Protein AF-A0A5K1GAZ8-F1 (afdb_monomer_lite)

Structure (mmCIF, N/CA/C/O backbone):
data_AF-A0A5K1GAZ8-F1
#
_entry.id   AF-A0A5K1GAZ8-F1
#
loop_
_atom_site.group_PDB
_atom_site.id
_atom_site.type_symbol
_atom_site.label_atom_id
_atom_site.label_alt_id
_atom_site.label_comp_id
_atom_site.label_asym_id
_atom_site.label_entity_id
_atom_site.label_seq_id
_atom_site.pdbx_PDB_ins_code
_atom_site.Cartn_x
_atom_site.Cartn_y
_atom_site.Cartn_z
_atom_site.occupancy
_atom_site.B_iso_or_equiv
_atom_site.auth_seq_id
_atom_site.auth_comp_id
_atom_site.auth_asym_id
_atom_site.auth_atom_id
_atom_site.pdbx_PDB_model_num
ATOM 1 N N . ALA A 1 1 ? -12.215 -0.157 -7.055 1.00 84.62 1 ALA A N 1
ATOM 2 C CA . ALA A 1 1 ? -10.878 0.299 -6.626 1.00 84.62 1 ALA A CA 1
ATOM 3 C C . ALA A 1 1 ? -10.439 1.536 -7.413 1.00 84.62 1 ALA A C 1
ATOM 5 O O . ALA A 1 1 ? -10.425 2.599 -6.817 1.00 84.62 1 ALA A O 1
ATOM 6 N N . TYR A 1 2 ? -10.214 1.456 -8.734 1.00 87.38 2 TYR A N 1
ATOM 7 C CA . TYR A 1 2 ? -9.817 2.622 -9.553 1.00 87.38 2 TYR A CA 1
ATOM 8 C C . TYR A 1 2 ? -10.790 3.811 -9.494 1.00 87.38 2 TYR A C 1
ATOM 10 O O . TYR A 1 2 ? -10.352 4.924 -9.256 1.00 87.38 2 TYR A O 1
ATOM 18 N N . VAL A 1 3 ? -12.106 3.577 -9.557 1.00 93.69 3 VAL A N 1
ATOM 19 C CA . VAL A 1 3 ? -13.111 4.654 -9.394 1.00 93.69 3 VAL A CA 1
ATOM 20 C C . VAL A 1 3 ? -12.964 5.390 -8.053 1.00 93.69 3 VAL A C 1
ATOM 22 O O . VAL A 1 3 ? -13.085 6.606 -7.988 1.00 93.69 3 VAL A O 1
ATOM 25 N N . LEU A 1 4 ? -12.671 4.663 -6.969 1.00 92.69 4 LEU A N 1
ATOM 26 C CA . LEU A 1 4 ? -12.458 5.270 -5.650 1.00 92.69 4 LEU A CA 1
ATOM 27 C C . LEU A 1 4 ? -11.129 6.030 -5.587 1.00 92.69 4 LEU A C 1
ATOM 29 O O . LEU A 1 4 ? -11.054 7.045 -4.907 1.00 92.69 4 LEU A O 1
ATOM 33 N N . GLN A 1 5 ? -10.103 5.572 -6.309 1.00 87.94 5 GLN A N 1
ATOM 34 C CA . GLN A 1 5 ? -8.845 6.303 -6.464 1.00 87.94 5 GLN A CA 1
ATOM 35 C C . GLN A 1 5 ? -9.059 7.633 -7.192 1.00 87.94 5 GLN A C 1
ATOM 37 O O . GLN A 1 5 ? -8.629 8.666 -6.691 1.00 87.94 5 GLN A O 1
ATOM 42 N N . GLU A 1 6 ? -9.755 7.612 -8.330 1.00 89.12 6 GLU A N 1
ATOM 43 C CA . GLU A 1 6 ? -10.054 8.806 -9.132 1.00 89.12 6 GLU A CA 1
ATOM 44 C C . GLU A 1 6 ? -10.905 9.822 -8.358 1.00 89.12 6 GLU A C 1
ATOM 46 O O . GLU A 1 6 ? -10.685 11.025 -8.467 1.00 89.12 6 GLU A O 1
ATOM 51 N N . ASN A 1 7 ? -11.824 9.339 -7.519 1.00 91.19 7 ASN A N 1
ATOM 52 C CA . ASN A 1 7 ? -12.674 10.182 -6.679 1.00 91.19 7 ASN A CA 1
ATOM 53 C C . ASN A 1 7 ? -12.010 10.628 -5.363 1.00 91.19 7 ASN A C 1
ATOM 55 O O . ASN A 1 7 ? -12.618 11.389 -4.617 1.00 91.19 7 ASN A O 1
ATOM 59 N N . GLY A 1 8 ? -10.801 10.151 -5.043 1.00 88.50 8 GLY A N 1
ATOM 60 C CA . GLY A 1 8 ? -10.116 10.461 -3.780 1.00 88.50 8 GLY A CA 1
ATOM 61 C C . GLY A 1 8 ? -10.671 9.743 -2.539 1.00 88.50 8 GLY A C 1
ATOM 62 O O . GLY A 1 8 ? -10.280 10.063 -1.420 1.00 88.50 8 GLY A O 1
ATOM 63 N N . ASN A 1 9 ? -11.526 8.734 -2.717 1.00 94.12 9 ASN A N 1
ATOM 64 C CA . ASN A 1 9 ? -12.232 8.011 -1.652 1.00 94.12 9 ASN A CA 1
ATOM 65 C C . ASN A 1 9 ? -11.614 6.634 -1.344 1.00 94.12 9 ASN A C 1
ATOM 67 O O . ASN A 1 9 ? -12.317 5.667 -1.053 1.00 94.12 9 ASN A O 1
ATOM 71 N N . LEU A 1 10 ? -10.287 6.501 -1.422 1.00 93.44 10 LEU A N 1
ATOM 72 C CA . LEU A 1 10 ? -9.621 5.202 -1.243 1.00 93.44 10 LEU A CA 1
ATOM 73 C C . LEU A 1 10 ? -9.904 4.539 0.110 1.00 93.44 10 LEU A C 1
ATOM 75 O O . LEU A 1 10 ? -9.972 3.315 0.167 1.00 93.44 10 LEU A O 1
ATOM 79 N N . LEU A 1 11 ? -10.110 5.319 1.173 1.00 94.81 11 LEU A N 1
ATOM 80 C CA . LEU A 1 11 ? -10.363 4.797 2.520 1.00 94.81 11 LEU A CA 1
ATOM 81 C C . LEU A 1 11 ? -11.616 3.910 2.618 1.00 94.81 11 LEU A C 1
ATOM 83 O O . LEU A 1 11 ? -11.690 3.080 3.517 1.00 94.81 11 LEU A O 1
ATOM 87 N N . GLU A 1 12 ? -12.555 4.003 1.669 1.00 94.62 12 GLU A N 1
ATOM 88 C CA . GLU A 1 12 ? -13.712 3.097 1.591 1.00 94.62 12 GLU A CA 1
ATOM 89 C C . GLU A 1 12 ? -13.318 1.632 1.307 1.00 94.62 12 GLU A C 1
ATOM 91 O O . GLU A 1 12 ? -14.128 0.727 1.494 1.00 94.62 12 GLU A O 1
ATOM 96 N N . LEU A 1 13 ? -12.081 1.378 0.858 1.00 94.62 13 LEU A N 1
ATOM 97 C CA . LEU A 1 13 ? -11.549 0.028 0.638 1.00 94.62 13 LEU A CA 1
ATOM 98 C C . LEU A 1 13 ? -10.999 -0.633 1.909 1.00 94.62 13 LEU A C 1
ATOM 100 O O . LEU A 1 13 ? -10.675 -1.821 1.864 1.00 94.62 13 LEU A O 1
ATOM 104 N N . VAL A 1 14 ? -10.831 0.110 3.006 1.00 94.62 14 VAL A N 1
ATOM 105 C CA . VAL A 1 14 ? -10.255 -0.437 4.240 1.00 94.62 14 VAL A CA 1
ATOM 106 C C . VAL A 1 14 ? -11.246 -1.398 4.902 1.00 94.62 14 VAL A C 1
ATOM 108 O O . VAL A 1 14 ? -12.446 -1.134 4.939 1.00 94.62 14 VAL A O 1
ATOM 111 N N . ASP A 1 15 ? -10.748 -2.524 5.424 1.00 95.75 15 ASP A N 1
ATOM 112 C CA . ASP A 1 15 ? -11.582 -3.522 6.101 1.00 95.75 15 ASP A CA 1
ATOM 113 C C . ASP A 1 15 ? -12.310 -2.888 7.307 1.00 95.75 15 ASP A C 1
ATOM 115 O O . ASP A 1 15 ? -11.645 -2.421 8.240 1.00 95.75 15 ASP A O 1
ATOM 119 N N . PRO A 1 16 ? -13.659 -2.905 7.346 1.00 94.19 16 PRO A N 1
ATOM 120 C CA . PRO A 1 16 ? -14.429 -2.374 8.468 1.00 94.19 16 PRO A CA 1
ATOM 121 C C . PRO A 1 16 ? -14.079 -3.007 9.821 1.00 94.19 16 PRO A C 1
ATOM 123 O O . PRO A 1 16 ? -14.260 -2.371 10.856 1.00 94.19 16 PRO A O 1
ATOM 126 N N . LYS A 1 17 ? -13.553 -4.240 9.834 1.00 96.25 17 LYS A N 1
ATOM 127 C CA . LYS A 1 17 ? -13.137 -4.944 11.059 1.00 96.25 17 LYS A CA 1
ATOM 128 C C . LYS A 1 17 ? -11.918 -4.335 11.739 1.00 96.25 17 LYS A C 1
ATOM 130 O O . LYS A 1 17 ? -11.637 -4.684 12.880 1.00 96.25 17 LYS A O 1
ATOM 135 N N . LEU A 1 18 ? -11.181 -3.458 11.058 1.00 94.50 18 LEU A N 1
ATOM 136 C CA . LEU A 1 18 ? -10.114 -2.694 11.699 1.00 94.50 18 LEU A CA 1
ATOM 137 C C . LEU A 1 18 ? -10.675 -1.629 12.648 1.00 94.50 18 LEU A C 1
ATOM 139 O O . LEU A 1 18 ? -9.917 -1.114 13.461 1.00 94.50 18 LEU A O 1
ATOM 143 N N . GLU A 1 19 ? -11.977 -1.315 12.577 1.00 91.19 19 GLU A N 1
ATOM 144 C CA . GLU A 1 19 ? -12.669 -0.399 13.498 1.00 91.19 19 GLU A CA 1
ATOM 145 C C . GLU A 1 19 ? -11.950 0.954 13.649 1.00 91.19 19 GLU A C 1
ATOM 147 O O 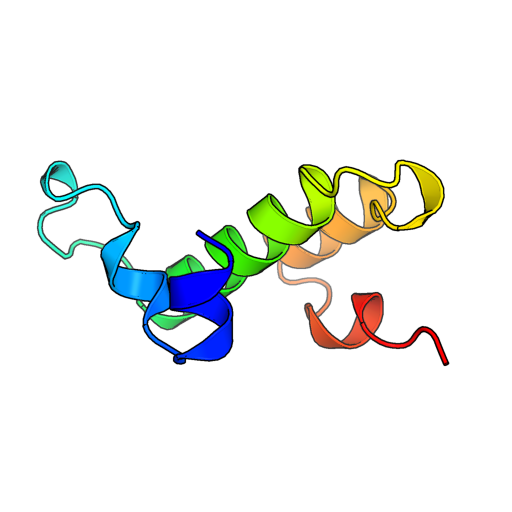. GLU A 1 19 ? -11.861 1.518 14.735 1.00 91.19 19 GLU A O 1
ATOM 152 N N . SER A 1 20 ? -11.393 1.468 12.547 1.00 87.94 20 SER A N 1
ATOM 153 C CA . SER A 1 20 ? -10.599 2.708 12.518 1.00 87.94 20 SER A CA 1
ATOM 154 C C . SER A 1 20 ? -9.330 2.689 13.388 1.00 87.94 20 SER A C 1
ATOM 156 O O . SER A 1 20 ? -8.748 3.738 13.650 1.00 87.94 20 SER A O 1
ATOM 158 N N . ASN A 1 21 ? -8.852 1.509 13.797 1.00 95.06 21 ASN A N 1
ATOM 159 C CA . ASN A 1 21 ? -7.592 1.328 14.522 1.00 95.06 21 ASN A CA 1
ATOM 160 C C . ASN A 1 21 ? -6.386 1.314 13.566 1.00 95.06 21 ASN A C 1
ATOM 162 O O . ASN A 1 21 ? -5.601 0.366 13.540 1.00 95.06 21 ASN A O 1
ATOM 166 N N . PHE A 1 22 ? -6.262 2.350 12.740 1.00 94.00 22 PHE A N 1
ATOM 167 C CA . PHE A 1 22 ? -5.172 2.526 11.782 1.00 94.00 22 PHE A CA 1
ATOM 168 C C . PHE A 1 22 ? -4.965 4.015 11.468 1.00 94.00 22 PHE A C 1
ATOM 170 O O . PHE A 1 22 ? -5.864 4.830 11.668 1.00 94.00 22 PHE A O 1
ATOM 177 N N . SER A 1 23 ? -3.787 4.380 10.954 1.00 94.81 23 SER A N 1
ATOM 178 C CA . SER A 1 23 ? -3.559 5.720 10.397 1.00 94.81 23 SER A CA 1
ATOM 179 C C . SER A 1 23 ? -4.161 5.808 8.997 1.00 94.81 23 SER A C 1
ATOM 181 O O . SER A 1 23 ? -3.853 4.997 8.121 1.00 94.81 23 SER A O 1
ATOM 183 N N . ASN A 1 24 ? -4.995 6.824 8.770 1.00 93.88 24 ASN A N 1
ATOM 184 C CA . ASN A 1 24 ? -5.566 7.096 7.451 1.00 93.88 24 ASN A CA 1
ATOM 185 C C . ASN A 1 24 ? -4.471 7.349 6.407 1.00 93.88 24 ASN A C 1
ATOM 187 O O . ASN A 1 24 ? -4.594 6.913 5.265 1.00 93.88 24 ASN A O 1
ATOM 191 N N . GLU A 1 25 ? -3.390 8.020 6.798 1.00 92.56 25 GLU A N 1
ATOM 192 C CA . GLU A 1 25 ? -2.251 8.318 5.936 1.00 92.56 25 GLU A CA 1
ATOM 193 C C . GLU A 1 25 ? -1.546 7.030 5.493 1.00 92.56 25 GLU A C 1
ATOM 195 O O . GLU A 1 25 ? -1.355 6.809 4.295 1.00 92.56 25 GLU A O 1
ATOM 200 N N . GLU A 1 26 ? -1.224 6.142 6.437 1.00 93.12 26 GLU A N 1
ATOM 201 C CA . GLU A 1 26 ? -0.600 4.848 6.138 1.00 93.12 26 GLU A CA 1
ATOM 202 C C . GLU A 1 26 ? -1.523 3.955 5.302 1.00 93.12 26 GLU A C 1
ATOM 204 O O . GLU A 1 26 ? -1.072 3.309 4.354 1.00 93.12 26 GLU A O 1
ATOM 209 N N . ALA A 1 27 ? -2.828 3.964 5.589 1.00 94.88 27 ALA A N 1
ATOM 210 C CA . ALA A 1 27 ? -3.815 3.224 4.810 1.00 94.88 27 ALA A CA 1
ATOM 211 C C . ALA A 1 27 ? -3.886 3.718 3.358 1.00 94.88 27 ALA A C 1
ATOM 213 O O . 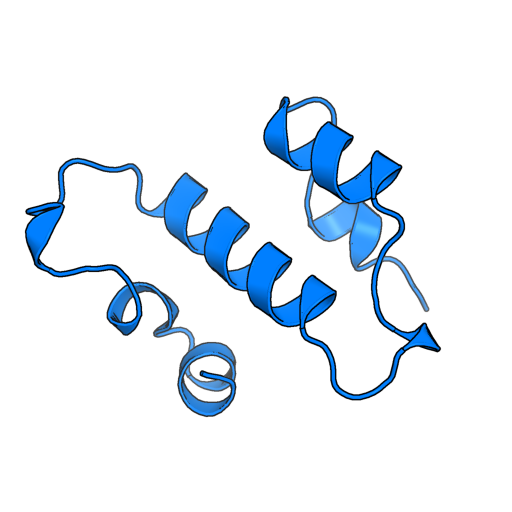ALA A 1 27 ? -3.892 2.905 2.432 1.00 94.88 27 ALA A O 1
ATOM 214 N N . ILE A 1 28 ? -3.879 5.034 3.132 1.00 93.62 28 ILE A N 1
ATOM 215 C CA . ILE A 1 28 ? -3.845 5.610 1.781 1.00 93.62 28 ILE A CA 1
ATOM 216 C C . ILE A 1 28 ? -2.559 5.204 1.053 1.00 93.62 28 ILE A C 1
ATOM 218 O O . ILE A 1 28 ? -2.620 4.837 -0.124 1.00 93.62 28 ILE A O 1
ATOM 222 N N . VAL A 1 29 ? -1.402 5.232 1.722 1.00 93.56 29 VAL A N 1
ATOM 223 C CA . VAL A 1 29 ? -0.132 4.783 1.124 1.00 93.56 29 VAL A CA 1
ATOM 224 C C . VAL A 1 29 ? -0.216 3.305 0.742 1.00 93.56 29 VAL A C 1
ATOM 226 O O . VAL A 1 29 ? 0.050 2.963 -0.411 1.00 93.56 29 VAL A O 1
ATOM 229 N N . MET A 1 30 ? -0.663 2.440 1.655 1.00 94.56 30 MET A N 1
ATOM 230 C CA . MET A 1 30 ? -0.820 1.002 1.411 1.00 94.56 30 MET A CA 1
ATOM 231 C C . MET A 1 30 ? -1.757 0.706 0.240 1.00 94.56 30 MET A C 1
ATOM 233 O O . MET A 1 30 ? -1.434 -0.115 -0.619 1.00 94.56 30 MET A O 1
ATOM 237 N N . LEU A 1 31 ? -2.895 1.396 0.163 1.00 95.12 31 LEU A N 1
ATOM 238 C CA . LEU A 1 31 ? -3.863 1.213 -0.917 1.00 95.12 31 LEU A CA 1
ATOM 239 C C . LEU A 1 31 ? -3.306 1.662 -2.271 1.00 95.12 31 LEU A C 1
ATOM 241 O O . LEU A 1 31 ? -3.489 0.963 -3.268 1.00 95.12 31 LEU A O 1
ATOM 245 N N . ASN A 1 32 ? -2.582 2.782 -2.322 1.00 92.56 32 ASN A N 1
ATOM 246 C CA . ASN A 1 32 ? -1.928 3.214 -3.557 1.00 92.56 32 ASN A CA 1
ATOM 247 C C . ASN A 1 32 ? -0.810 2.247 -3.983 1.00 92.56 32 ASN A C 1
ATOM 249 O O . ASN A 1 32 ? -0.721 1.910 -5.164 1.00 92.56 32 ASN A O 1
ATOM 253 N N . LEU A 1 33 ? 0.001 1.741 -3.045 1.00 93.56 33 LEU A N 1
ATOM 254 C CA . LEU A 1 33 ? 1.007 0.715 -3.347 1.00 93.56 33 LEU A CA 1
ATOM 255 C C . LEU A 1 33 ? 0.360 -0.564 -3.881 1.00 93.56 33 LEU A C 1
ATOM 257 O O . LEU A 1 33 ? 0.826 -1.113 -4.878 1.00 93.56 33 LEU A O 1
ATOM 261 N N . ALA A 1 34 ? -0.734 -1.016 -3.262 1.00 9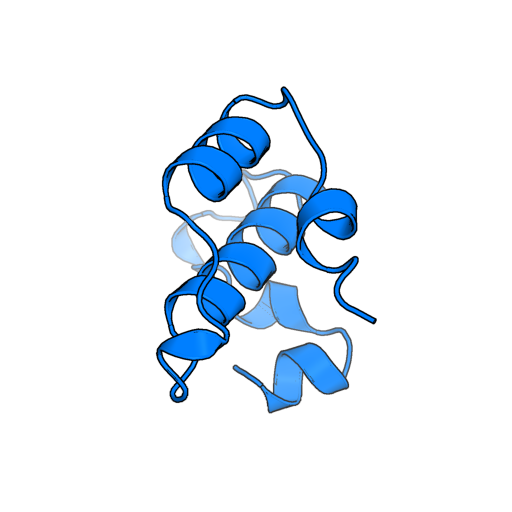4.06 34 ALA A N 1
ATOM 262 C CA . ALA A 1 34 ? -1.473 -2.185 -3.719 1.00 94.06 34 ALA A CA 1
ATOM 263 C C . ALA A 1 34 ? -1.953 -2.006 -5.167 1.00 94.06 34 ALA A C 1
ATOM 265 O O . ALA A 1 34 ? -1.721 -2.890 -5.989 1.00 94.06 34 ALA A O 1
ATOM 266 N N . LEU A 1 35 ? -2.523 -0.844 -5.506 1.00 92.69 35 LEU A N 1
ATOM 267 C CA . LEU A 1 35 ? -2.981 -0.532 -6.865 1.00 92.69 35 LEU A CA 1
ATOM 268 C C . LEU A 1 35 ? -1.851 -0.556 -7.902 1.00 92.69 35 LEU A C 1
ATOM 270 O O . LEU A 1 35 ? -2.049 -1.081 -9.003 1.00 92.69 35 LEU A O 1
ATOM 274 N N . LEU A 1 36 ? -0.673 -0.031 -7.553 1.00 91.62 36 LEU A N 1
ATOM 275 C CA . LEU A 1 36 ? 0.516 -0.081 -8.408 1.00 91.62 36 LEU A CA 1
ATOM 276 C C . LEU A 1 36 ? 0.996 -1.526 -8.610 1.00 91.62 36 LEU A C 1
ATOM 278 O O . LEU A 1 36 ? 1.239 -1.956 -9.739 1.00 91.62 36 LEU A O 1
ATOM 282 N N . CYS A 1 37 ? 1.079 -2.309 -7.534 1.00 93.81 37 CYS A N 1
ATOM 283 C CA . CYS A 1 37 ? 1.508 -3.708 -7.573 1.00 93.81 37 CYS A CA 1
ATOM 284 C C . CYS A 1 37 ? 0.542 -4.611 -8.353 1.00 93.81 37 CYS A C 1
ATOM 286 O O . CYS A 1 37 ? 0.977 -5.553 -9.017 1.00 93.81 37 CYS A O 1
ATOM 288 N N . THR A 1 38 ? -0.761 -4.324 -8.305 1.00 93.50 38 THR A N 1
ATOM 289 C CA . THR A 1 38 ? -1.792 -5.078 -9.032 1.00 93.50 38 THR A CA 1
ATOM 290 C C . THR A 1 38 ? -2.115 -4.490 -10.405 1.00 93.50 38 THR A C 1
ATOM 292 O O . THR A 1 38 ? -3.113 -4.885 -11.007 1.00 93.50 38 THR A O 1
ATOM 295 N N . CYS A 1 39 ? -1.302 -3.562 -10.926 1.00 89.75 39 CYS A N 1
ATOM 296 C CA . CYS A 1 39 ? -1.546 -2.952 -12.230 1.00 89.75 39 CYS A CA 1
ATOM 297 C C . CYS A 1 39 ? -1.682 -4.032 -13.330 1.00 89.75 39 CYS A C 1
ATOM 299 O O . CYS A 1 39 ? -0.833 -4.934 -13.415 1.00 89.75 39 CYS A O 1
ATOM 301 N N . PRO A 1 40 ? -2.718 -3.969 -14.194 1.00 90.88 40 PRO A N 1
ATOM 302 C CA . PRO A 1 40 ? -2.886 -4.916 -15.293 1.00 90.88 40 PRO A CA 1
ATOM 303 C C . PRO A 1 40 ? -1.680 -4.956 -16.230 1.00 90.88 40 PRO A C 1
ATOM 305 O O . PRO A 1 40 ? -1.317 -6.031 -16.699 1.00 90.88 40 PRO A O 1
ATOM 308 N N . SER A 1 41 ? -1.034 -3.807 -16.453 1.00 93.12 41 SER A N 1
ATOM 309 C CA . SER A 1 41 ? 0.207 -3.719 -17.220 1.00 93.12 41 SER A CA 1
ATOM 310 C C . SER A 1 41 ? 1.402 -4.127 -16.350 1.00 93.12 41 SER A C 1
ATOM 312 O O . SER A 1 41 ? 1.735 -3.405 -15.406 1.00 93.12 41 SER A O 1
ATOM 314 N N . PRO A 1 42 ? 2.095 -5.243 -16.647 1.00 92.62 42 PRO A N 1
ATOM 315 C CA . PRO A 1 42 ? 3.223 -5.691 -15.833 1.00 92.62 42 PRO A CA 1
ATOM 316 C C . PRO A 1 42 ? 4.395 -4.704 -15.822 1.00 92.62 42 PRO A C 1
ATOM 318 O O . PRO A 1 42 ? 5.118 -4.646 -14.834 1.00 92.62 42 PRO A O 1
ATOM 321 N N . SER A 1 43 ? 4.575 -3.920 -16.891 1.00 91.00 43 SER A N 1
ATOM 322 C CA . SER A 1 43 ? 5.664 -2.940 -17.006 1.00 91.00 43 SER A CA 1
ATOM 323 C C . SER A 1 43 ? 5.487 -1.716 -16.108 1.00 91.00 43 SER A C 1
ATOM 325 O O . SER A 1 43 ? 6.471 -1.048 -15.812 1.00 91.00 43 SER A O 1
ATOM 327 N N . LEU A 1 44 ? 4.257 -1.432 -15.672 1.00 89.62 44 LEU A N 1
ATOM 328 C CA . LEU A 1 44 ? 3.950 -0.327 -14.759 1.00 89.62 44 LEU A CA 1
ATOM 329 C C . LEU A 1 44 ? 4.028 -0.744 -13.287 1.00 89.62 44 LEU A C 1
ATOM 331 O O . LEU A 1 44 ? 3.908 0.100 -12.401 1.00 89.62 44 LEU A O 1
ATOM 335 N N . ARG A 1 45 ? 4.213 -2.039 -13.004 1.00 93.12 45 ARG A N 1
ATOM 336 C CA . ARG A 1 45 ? 4.366 -2.510 -11.628 1.00 93.12 45 ARG A CA 1
ATOM 337 C C . ARG A 1 45 ? 5.748 -2.105 -11.108 1.00 93.12 45 ARG A C 1
ATOM 339 O O . ARG A 1 45 ? 6.752 -2.382 -11.768 1.00 93.12 45 ARG A O 1
ATOM 346 N N . PRO A 1 46 ? 5.832 -1.492 -9.922 1.00 92.38 46 PRO A N 1
ATOM 347 C CA . PRO A 1 46 ? 7.104 -1.091 -9.342 1.00 92.38 46 PRO A CA 1
ATOM 348 C C . PRO A 1 46 ? 7.947 -2.298 -8.923 1.00 92.38 46 PRO A C 1
ATOM 350 O O . PRO A 1 46 ? 7.448 -3.400 -8.679 1.00 92.38 46 PRO A O 1
ATOM 353 N N . LYS A 1 47 ? 9.260 -2.079 -8.801 1.00 93.50 47 LYS A N 1
ATOM 354 C CA . LYS A 1 47 ? 10.175 -3.084 -8.249 1.00 93.50 47 LYS A CA 1
ATOM 355 C C . LYS A 1 47 ? 9.840 -3.348 -6.784 1.00 93.50 47 LYS A C 1
ATOM 357 O O . LYS A 1 47 ? 9.621 -2.412 -6.020 1.00 93.50 47 LYS A O 1
ATOM 362 N N . MET A 1 48 ? 9.923 -4.613 -6.373 1.00 94.25 48 MET A N 1
ATOM 363 C CA . MET A 1 48 ? 9.655 -5.009 -4.987 1.00 94.25 48 MET A CA 1
ATOM 364 C C . MET A 1 48 ? 10.567 -4.296 -3.979 1.00 94.25 48 MET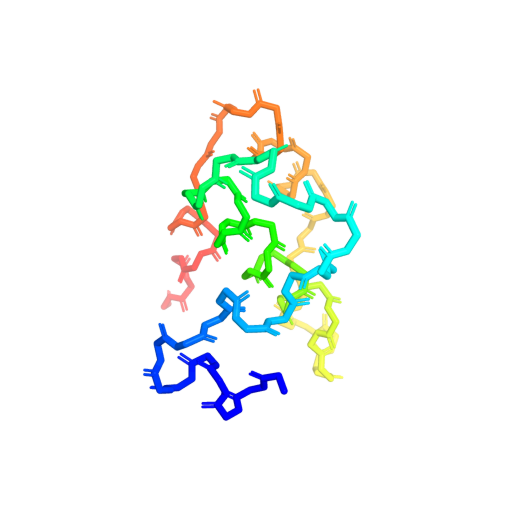 A C 1
ATOM 366 O O . MET A 1 48 ? 10.115 -3.944 -2.899 1.00 94.25 48 MET A O 1
ATOM 370 N N . SER A 1 49 ? 11.824 -4.019 -4.343 1.00 95.12 49 SER A N 1
ATOM 371 C CA . SER A 1 49 ? 12.743 -3.255 -3.490 1.00 95.12 49 SER A CA 1
ATOM 372 C C . SER A 1 49 ? 12.218 -1.850 -3.179 1.00 95.12 49 SER A C 1
ATOM 374 O O . SER A 1 49 ? 12.242 -1.444 -2.027 1.00 95.12 49 SER A O 1
ATOM 376 N N . ALA A 1 50 ? 11.670 -1.151 -4.179 1.00 94.06 50 ALA A N 1
ATOM 377 C CA . ALA A 1 50 ? 11.099 0.181 -3.992 1.00 94.06 50 ALA A CA 1
ATOM 378 C C . ALA A 1 50 ? 9.836 0.137 -3.120 1.00 94.06 50 ALA A C 1
ATOM 380 O O . ALA A 1 50 ? 9.639 0.997 -2.272 1.00 94.06 50 ALA A O 1
ATOM 381 N N . ILE A 1 51 ? 9.001 -0.896 -3.285 1.00 94.81 51 ILE A N 1
ATOM 382 C CA . ILE A 1 51 ? 7.841 -1.113 -2.4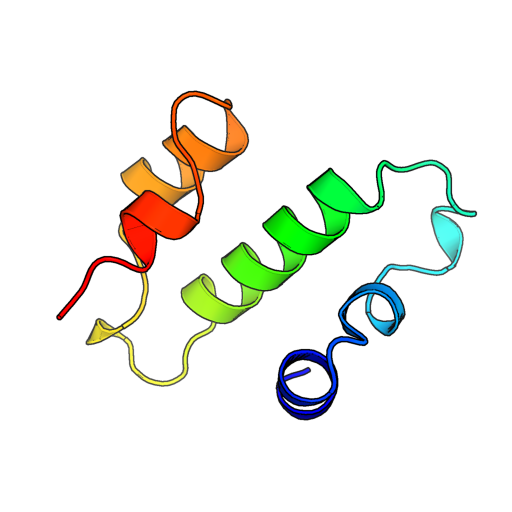13 1.00 94.81 51 ILE A CA 1
ATOM 383 C C . ILE A 1 51 ? 8.284 -1.303 -0.961 1.00 94.81 51 ILE A C 1
ATOM 385 O O . ILE A 1 51 ? 7.764 -0.631 -0.077 1.00 94.81 51 ILE A O 1
ATOM 389 N N . VAL A 1 52 ? 9.266 -2.172 -0.713 1.00 95.19 52 VAL A N 1
ATOM 390 C CA . VAL A 1 52 ? 9.789 -2.425 0.638 1.00 95.19 52 VAL A CA 1
ATOM 391 C C . VAL A 1 52 ? 10.408 -1.164 1.241 1.00 95.19 52 VAL A C 1
ATOM 393 O O . VAL A 1 52 ? 10.154 -0.871 2.403 1.00 95.19 52 VAL A O 1
ATOM 396 N N . ASP A 1 53 ? 11.143 -0.371 0.459 1.00 95.31 53 ASP A N 1
ATOM 397 C CA . ASP A 1 53 ? 11.695 0.902 0.931 1.00 95.31 53 ASP A CA 1
ATOM 398 C C . ASP A 1 53 ? 10.610 1.883 1.390 1.00 95.31 53 ASP A C 1
ATOM 400 O O . ASP A 1 53 ? 10.823 2.613 2.356 1.00 95.31 53 ASP A O 1
ATOM 404 N N . ILE A 1 54 ? 9.449 1.914 0.729 1.00 95.12 54 ILE A N 1
ATOM 405 C CA . ILE A 1 54 ? 8.318 2.747 1.165 1.00 95.12 54 ILE A CA 1
ATOM 406 C C . ILE A 1 54 ? 7.689 2.176 2.439 1.00 95.12 54 ILE A C 1
ATOM 408 O O . ILE A 1 54 ? 7.419 2.929 3.370 1.00 95.12 54 ILE A O 1
ATOM 412 N N . LEU A 1 55 ? 7.490 0.856 2.511 1.00 94.69 55 LEU A N 1
ATOM 413 C CA . LEU A 1 55 ? 6.903 0.196 3.685 1.00 94.69 55 LEU A CA 1
ATOM 414 C C . LEU A 1 55 ? 7.774 0.326 4.941 1.00 94.69 55 LEU A C 1
ATOM 416 O O . LEU A 1 55 ? 7.251 0.408 6.047 1.00 94.69 55 LEU A O 1
ATOM 420 N N . GLU A 1 56 ? 9.094 0.368 4.777 1.00 95.44 56 GLU A N 1
ATOM 421 C CA . GLU A 1 56 ? 10.047 0.603 5.865 1.00 95.44 56 GLU A CA 1
ATOM 422 C C . GLU A 1 56 ? 10.229 2.098 6.195 1.00 95.44 56 GLU A C 1
ATOM 424 O O . GLU A 1 56 ? 11.017 2.443 7.075 1.00 95.44 56 GLU A O 1
ATOM 429 N N . GLY A 1 57 ? 9.538 3.003 5.490 1.00 92.50 57 GLY A N 1
ATOM 430 C CA . GLY A 1 57 ? 9.642 4.451 5.694 1.00 92.50 57 GLY A CA 1
ATOM 431 C C . GLY A 1 57 ? 10.964 5.064 5.214 1.00 92.50 57 GLY A C 1
ATOM 432 O O . GLY A 1 57 ? 11.296 6.188 5.587 1.00 92.50 57 GLY A O 1
ATOM 433 N N . ARG A 1 58 ? 11.732 4.344 4.384 1.00 94.38 58 ARG A N 1
ATOM 434 C CA . ARG A 1 58 ? 12.995 4.821 3.791 1.00 94.38 58 ARG A CA 1
ATOM 435 C C . ARG A 1 58 ? 12.786 5.730 2.578 1.00 94.38 58 ARG A C 1
ATOM 437 O O . ARG A 1 58 ? 13.705 6.452 2.202 1.00 94.38 58 ARG A O 1
ATOM 444 N N . SER A 1 59 ? 11.612 5.677 1.947 1.00 91.88 59 SER A N 1
ATOM 445 C CA . SER A 1 59 ? 11.262 6.462 0.754 1.00 91.88 59 SER A CA 1
ATOM 446 C C . SER A 1 59 ? 9.763 6.769 0.696 1.00 91.88 59 SER A C 1
ATOM 448 O O . SER A 1 59 ? 8.992 6.270 1.516 1.00 91.88 59 SER A O 1
ATOM 450 N N . THR A 1 60 ? 9.338 7.599 -0.262 1.00 90.69 60 THR A N 1
ATOM 451 C CA . THR A 1 60 ? 7.929 7.984 -0.420 1.00 90.69 60 THR A CA 1
ATOM 452 C C . THR A 1 60 ? 7.322 7.425 -1.701 1.00 90.69 60 THR A C 1
ATOM 454 O O . THR A 1 60 ? 8.010 7.164 -2.685 1.00 90.69 60 THR A O 1
ATOM 457 N N . ILE A 1 61 ? 5.992 7.309 -1.739 1.00 85.75 61 ILE A N 1
ATOM 458 C CA . ILE A 1 61 ? 5.292 6.862 -2.950 1.00 85.75 61 ILE A CA 1
ATOM 459 C C . ILE A 1 61 ? 5.506 7.796 -4.148 1.00 85.75 61 ILE A C 1
ATOM 461 O O . ILE A 1 61 ? 5.506 7.342 -5.290 1.00 85.75 61 ILE A O 1
ATOM 465 N N . GLN A 1 62 ? 5.765 9.086 -3.905 1.00 83.00 62 GLN A N 1
ATOM 466 C CA . GLN A 1 62 ? 6.088 10.028 -4.976 1.00 83.00 62 GLN A CA 1
ATOM 467 C C . GLN A 1 62 ? 7.410 9.693 -5.668 1.00 83.00 62 GLN A C 1
ATOM 469 O O . GLN A 1 62 ? 7.566 9.993 -6.845 1.00 83.00 62 GLN A O 1
ATOM 474 N N . ASP A 1 63 ? 8.341 9.028 -4.984 1.00 76.75 63 ASP A N 1
ATOM 475 C CA . ASP A 1 63 ? 9.609 8.605 -5.583 1.00 76.75 63 ASP A CA 1
ATOM 476 C C . ASP A 1 63 ? 9.425 7.461 -6.587 1.00 76.75 63 ASP A C 1
ATOM 478 O O . ASP A 1 63 ? 10.229 7.312 -7.502 1.00 76.75 63 ASP A O 1
ATOM 482 N N . VAL A 1 64 ? 8.329 6.705 -6.467 1.00 73.12 64 VAL A N 1
ATOM 483 C CA . VAL A 1 64 ? 7.936 5.644 -7.407 1.00 73.12 64 VAL A CA 1
ATOM 484 C C . VAL A 1 64 ? 7.047 6.173 -8.532 1.00 73.12 64 VAL A C 1
ATOM 486 O O . VAL A 1 64 ? 7.052 5.611 -9.620 1.00 73.12 64 VAL A O 1
ATOM 489 N N . LEU A 1 65 ? 6.299 7.253 -8.299 1.00 67.69 65 LEU A N 1
ATOM 490 C CA . LEU A 1 65 ? 5.448 7.884 -9.316 1.00 67.69 65 LEU A CA 1
ATOM 491 C C . LEU A 1 65 ? 6.214 8.836 -10.250 1.00 67.69 65 LEU A C 1
ATOM 493 O O . LEU A 1 65 ? 5.664 9.247 -11.268 1.00 67.69 65 LEU A O 1
ATOM 497 N N . LYS A 1 66 ? 7.479 9.160 -9.945 1.00 52.94 66 LYS A N 1
ATOM 498 C CA . LYS A 1 66 ? 8.404 9.883 -10.837 1.00 52.94 66 LYS A CA 1
ATOM 499 C C . LYS A 1 66 ? 8.848 8.986 -12.001 1.00 52.94 66 LYS A C 1
ATOM 501 O O . LYS A 1 66 ? 10.001 8.573 -12.083 1.00 52.94 66 LYS A O 1
ATOM 506 N N . PHE A 1 67 ? 7.917 8.694 -12.898 1.00 44.88 67 PHE A N 1
ATOM 507 C CA . PHE A 1 67 ? 8.193 8.235 -14.253 1.00 44.88 67 PHE A CA 1
ATOM 508 C C . PHE A 1 67 ? 7.426 9.151 -15.212 1.00 44.88 67 PHE A C 1
ATOM 510 O O . PHE A 1 67 ? 6.340 8.808 -15.675 1.00 44.88 67 PHE A O 1
ATOM 517 N N . GLU A 1 68 ? 7.990 10.337 -15.451 1.00 38.81 68 GLU A N 1
ATOM 518 C CA . GLU A 1 68 ? 7.926 10.969 -16.776 1.00 38.81 68 GLU A CA 1
ATOM 519 C C . GLU A 1 68 ? 9.185 10.572 -17.552 1.0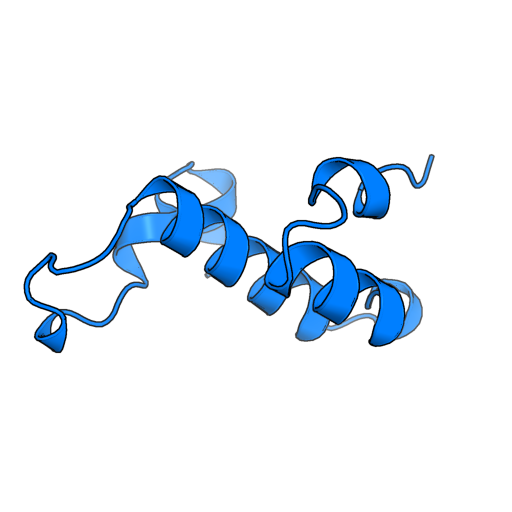0 38.81 68 GLU A C 1
ATOM 521 O O . GLU A 1 68 ? 10.278 10.571 -16.932 1.00 38.81 68 GLU A O 1
#

Organism: NCBI:txid210225

Secondary structure (DSSP, 8-state):
-HHHHHTT-GGGGS-GGGTT-S-HHHHHHHHHHHHHHT-SSGGGSPPHHHHHHHHTTSS-HHHHH---

Sequence (68 aa):
AYVLQENGNLLELVDPKLESNFSNEEAIVMLNLALLCTCPSPSLRPKMSAIVDILEGRSTIQDVLKFE

InterPro domains:
  IPR051824 LRR Receptor-Like Ser/Thr Protein Kinase [PTHR48006] (2-60)

Foldseek 3Di:
DVVCVVVVNQVVVDDCVCVPVDDPVVSVQVSVLVCQCPPPDPVSRDDPVVVVCVVVVVDGPVVSVPDD

Radius of gyration: 12.56 Å; chains: 1; bounding box: 27×17×32 Å

pLDDT: mean 89.71, std 10.78, range [38.81, 96.25]